Protein AF-A0A822HGW2-F1 (afdb_monomer)

pLDDT: mean 80.82, std 19.13, range [35.41, 98.12]

Sequence (124 aa):
MFPTENEILLIAARQFQVIGNLDSGNDLYIIQIKEIQPPFPFISCSLIIPSTLSTITTISYQNKNLEDLIKKYAMYSDINLNQQNLTDQDMDIIVQQAIINKQCKKLSLENNIITSQGAITNAN

Mean predicted aligned error: 14.27 Å

Foldseek 3Di:
DDPPDDDDDDDPPWDKDFPDWDDPDPPDIDTDIDTDQPPDHDPPPPVPPVPDDDPDPDPLDDDPVVLVQLVPDAAQEAREPEPVQDELSCLVVCLVRVCPVRVYPHYHHHHHHYDPVSVPDDND

Radius of gyration: 19.67 Å; Cα contacts (8 Å, |Δi|>4): 130; chains: 1; bounding box: 40×26×62 Å

Secondary structure (DSSP, 8-state):
--TTPPP--PPTT-EEEEEEEEE-STT-EEEEEEEE--SS-----------S-----------HHHHHHHHTSPTTSEEE-TTS--BGGGHHHIIIIIIIIT--SEEE-TTSB--HHHHT----

Solvent-accessible surface area (backbone atoms only — not comparable to full-atom values): 8151 Å² total; per-residue (Å²): 134,72,95,80,74,81,88,79,88,80,68,82,94,67,38,68,43,80,78,42,78,43,81,71,56,94,94,38,70,50,73,40,70,42,82,46,86,53,98,58,78,73,79,73,78,69,73,75,66,85,76,68,93,70,92,66,89,66,79,78,84,78,56,65,70,57,52,59,53,56,66,74,52,63,69,61,30,71,45,81,53,52,64,66,73,40,35,46,83,47,37,62,56,46,42,50,48,42,49,66,70,25,41,41,75,42,80,42,62,53,75,39,60,57,46,78,71,32,72,62,60,80,87,124

Structure (mmCIF, N/CA/C/O backbone):
data_AF-A0A822HGW2-F1
#
_entry.id   AF-A0A822HGW2-F1
#
loop_
_atom_site.group_PDB
_atom_site.id
_atom_site.type_symbol
_atom_site.label_atom_id
_atom_site.label_alt_id
_atom_site.label_comp_id
_atom_site.label_asym_id
_atom_site.label_entity_id
_atom_site.label_seq_id
_atom_site.pdbx_PDB_ins_code
_atom_site.Cartn_x
_atom_site.Cartn_y
_atom_site.Cartn_z
_atom_site.occupancy
_atom_site.B_iso_or_equiv
_atom_site.auth_seq_id
_atom_site.auth_comp_id
_atom_site.auth_asym_id
_atom_site.auth_atom_id
_atom_site.pdbx_PDB_model_num
ATOM 1 N N . MET A 1 1 ? -3.711 -6.748 -24.294 1.00 50.72 1 MET A N 1
ATOM 2 C CA . MET A 1 1 ? -2.849 -7.554 -23.411 1.00 50.72 1 MET A CA 1
ATOM 3 C C . MET A 1 1 ? -2.174 -8.585 -24.294 1.00 50.72 1 MET A C 1
ATOM 5 O O . MET A 1 1 ? -2.886 -9.387 -24.893 1.00 50.72 1 MET A O 1
ATOM 9 N N . PHE A 1 2 ? -0.862 -8.471 -24.509 1.00 51.12 2 PHE A N 1
ATOM 10 C CA . PHE A 1 2 ? -0.141 -9.393 -25.386 1.00 51.12 2 PHE A CA 1
ATOM 11 C C . PHE A 1 2 ? 0.127 -10.700 -24.619 1.00 51.12 2 PHE A C 1
ATOM 13 O O . PHE A 1 2 ? 0.612 -10.652 -23.493 1.00 51.12 2 PHE A O 1
ATOM 20 N N . PRO A 1 3 ? -0.198 -11.875 -25.181 1.00 55.34 3 PRO A N 1
ATOM 21 C CA . PRO A 1 3 ? -0.211 -13.145 -24.443 1.00 55.34 3 PRO A CA 1
ATOM 22 C C . PRO A 1 3 ? 1.175 -13.692 -24.045 1.00 55.34 3 PRO A C 1
ATOM 24 O O . PRO A 1 3 ? 1.249 -14.768 -23.460 1.00 55.34 3 PRO A O 1
ATOM 27 N N . THR A 1 4 ? 2.266 -12.987 -24.361 1.00 71.19 4 THR A N 1
ATOM 28 C CA . THR A 1 4 ? 3.658 -13.430 -24.150 1.00 71.19 4 THR A CA 1
ATOM 29 C C . THR A 1 4 ? 4.492 -12.479 -23.288 1.00 71.19 4 THR A C 1
ATOM 31 O O . THR A 1 4 ? 5.707 -12.647 -23.202 1.00 71.19 4 THR A O 1
ATOM 34 N N . GLU A 1 5 ? 3.888 -11.454 -22.688 1.00 71.00 5 GLU A N 1
ATOM 35 C CA . GLU A 1 5 ? 4.614 -10.514 -21.830 1.00 71.00 5 GLU A CA 1
ATOM 36 C C . GLU A 1 5 ? 4.847 -11.127 -20.443 1.00 71.00 5 GLU A C 1
ATOM 38 O O . GLU A 1 5 ? 3.913 -11.579 -19.783 1.00 71.00 5 GLU A O 1
ATOM 43 N N . ASN A 1 6 ? 6.108 -11.148 -20.004 1.00 71.75 6 ASN A N 1
ATOM 44 C CA . ASN A 1 6 ? 6.460 -11.458 -18.623 1.00 71.75 6 ASN A CA 1
ATOM 45 C C . ASN A 1 6 ? 6.450 -10.157 -17.819 1.00 71.75 6 ASN A C 1
ATOM 47 O O . ASN A 1 6 ? 7.150 -9.205 -18.169 1.00 71.75 6 ASN A O 1
ATOM 51 N N . GLU A 1 7 ? 5.686 -10.125 -16.733 1.00 76.00 7 GLU A N 1
ATOM 52 C CA . GLU A 1 7 ? 5.688 -9.000 -15.803 1.00 76.00 7 GLU A CA 1
ATOM 53 C C . GLU A 1 7 ? 6.874 -9.115 -14.838 1.00 76.00 7 GLU A C 1
ATOM 55 O O . GLU A 1 7 ? 7.181 -10.194 -14.325 1.00 76.00 7 GLU A O 1
ATOM 60 N N . ILE A 1 8 ? 7.545 -7.991 -14.576 1.00 76.94 8 ILE A N 1
ATOM 61 C CA . ILE A 1 8 ? 8.589 -7.893 -13.552 1.00 76.94 8 ILE A CA 1
ATOM 62 C C . ILE A 1 8 ? 8.171 -6.863 -12.501 1.00 76.94 8 ILE A C 1
ATOM 64 O O . ILE A 1 8 ? 7.715 -5.771 -12.837 1.00 76.94 8 ILE A O 1
ATOM 68 N N . LEU A 1 9 ? 8.338 -7.195 -11.218 1.00 77.81 9 LEU A N 1
ATOM 69 C CA . LEU A 1 9 ? 8.102 -6.256 -10.122 1.00 77.81 9 LEU A CA 1
ATOM 70 C C . LEU A 1 9 ? 9.377 -5.453 -9.850 1.00 77.81 9 LEU A C 1
ATOM 72 O O . LEU A 1 9 ? 10.387 -6.005 -9.411 1.00 77.81 9 LEU A O 1
ATOM 76 N N . LEU A 1 10 ? 9.322 -4.140 -10.069 1.00 81.56 10 LEU A N 1
ATOM 77 C CA . LEU A 1 10 ? 10.379 -3.223 -9.647 1.00 81.56 10 LEU A CA 1
ATOM 78 C C . LEU A 1 10 ? 10.102 -2.774 -8.210 1.00 81.56 10 LEU A C 1
ATOM 80 O O . LEU A 1 10 ? 9.085 -2.140 -7.933 1.00 81.56 10 LEU A O 1
ATOM 84 N N . ILE A 1 11 ? 11.005 -3.113 -7.291 1.00 72.62 11 ILE A N 1
ATOM 85 C CA . ILE A 1 11 ? 10.879 -2.716 -5.884 1.00 72.62 11 ILE A CA 1
ATOM 86 C C . ILE A 1 11 ? 11.071 -1.199 -5.774 1.00 72.62 11 ILE A C 1
ATOM 88 O O . ILE A 1 11 ? 11.976 -0.627 -6.390 1.00 72.62 11 ILE A O 1
ATOM 92 N N . ALA A 1 12 ? 10.224 -0.555 -4.970 1.00 69.00 12 ALA A N 1
ATOM 93 C CA . ALA A 1 12 ? 10.301 0.875 -4.698 1.00 69.00 12 ALA A CA 1
ATOM 94 C C . ALA A 1 12 ? 11.678 1.295 -4.144 1.00 69.00 12 ALA A C 1
ATOM 96 O O . ALA A 1 12 ? 12.437 0.488 -3.609 1.00 69.00 12 ALA A O 1
ATOM 97 N N . ALA A 1 13 ? 11.991 2.585 -4.283 1.00 70.94 13 ALA A N 1
ATOM 98 C CA . ALA A 1 13 ? 13.247 3.214 -3.860 1.00 70.94 13 ALA A CA 1
ATOM 99 C C . ALA A 1 13 ? 14.533 2.717 -4.555 1.00 70.94 13 ALA A C 1
ATOM 101 O O . ALA A 1 13 ? 15.602 3.256 -4.276 1.00 70.94 13 ALA A O 1
ATOM 102 N N . ARG A 1 14 ? 14.459 1.762 -5.494 1.00 79.88 14 ARG A N 1
ATOM 103 C CA . ARG A 1 14 ? 15.592 1.378 -6.352 1.00 79.88 14 ARG A CA 1
ATOM 104 C C . ARG A 1 14 ? 15.806 2.384 -7.477 1.00 79.88 14 ARG A C 1
ATOM 106 O O . ARG A 1 14 ? 14.865 3.020 -7.946 1.00 79.88 14 ARG A O 1
ATOM 113 N N . GLN A 1 15 ? 17.053 2.519 -7.917 1.00 86.25 15 GLN A N 1
ATOM 114 C CA . GLN A 1 15 ? 17.411 3.374 -9.044 1.00 86.25 15 GLN A CA 1
ATOM 115 C C . GLN A 1 15 ? 17.909 2.529 -10.206 1.00 86.25 15 GLN A C 1
ATOM 117 O O . GLN A 1 15 ? 18.630 1.552 -10.018 1.00 86.25 15 GLN A O 1
ATOM 122 N N . PHE A 1 16 ? 17.524 2.921 -11.417 1.00 91.19 16 PHE A N 1
ATOM 123 C CA . PHE A 1 16 ? 17.897 2.235 -12.644 1.00 91.19 16 PHE A CA 1
ATOM 124 C C . PHE A 1 16 ? 18.452 3.245 -13.641 1.00 91.19 16 PHE A C 1
ATOM 126 O O . PHE A 1 16 ? 17.915 4.340 -13.798 1.00 91.19 16 PHE A O 1
ATOM 133 N N . GLN A 1 17 ? 19.519 2.861 -14.329 1.00 93.69 17 GLN A N 1
ATOM 134 C CA . GLN A 1 17 ? 20.086 3.613 -15.438 1.00 93.69 17 GLN A CA 1
ATOM 135 C C . GLN A 1 17 ? 19.670 2.960 -16.755 1.00 93.69 17 GLN A C 1
ATOM 137 O O . GLN A 1 17 ? 19.791 1.743 -16.907 1.00 93.69 17 GLN A O 1
ATOM 142 N N . VAL A 1 18 ? 19.231 3.764 -17.725 1.00 94.56 18 VAL A N 1
ATOM 143 C CA . VAL A 1 18 ? 19.053 3.304 -19.108 1.00 94.56 18 VAL A CA 1
ATOM 144 C C . VAL A 1 18 ? 20.435 3.125 -19.732 1.00 94.56 18 VAL A C 1
ATOM 146 O O . VAL A 1 18 ? 21.205 4.080 -19.825 1.00 94.56 18 VAL A O 1
ATOM 149 N N . ILE A 1 19 ? 20.755 1.898 -20.133 1.00 96.56 19 ILE A N 1
ATOM 150 C CA . ILE A 1 19 ? 22.044 1.523 -20.732 1.00 96.56 19 ILE A CA 1
ATOM 151 C C . ILE A 1 19 ? 21.933 1.190 -22.223 1.00 96.56 19 ILE A C 1
ATOM 153 O O . ILE A 1 19 ? 22.950 1.091 -22.903 1.00 96.56 19 ILE A O 1
ATOM 157 N N . GLY A 1 20 ? 20.714 1.040 -22.739 1.00 94.94 20 GLY A N 1
ATOM 158 C CA . GLY A 1 20 ? 20.468 0.766 -24.147 1.00 94.94 20 GLY A CA 1
ATOM 159 C C . GLY A 1 20 ? 19.047 1.131 -24.551 1.00 94.94 20 GLY A C 1
ATOM 160 O O . GLY A 1 20 ? 18.123 1.077 -23.738 1.00 94.94 20 GLY A O 1
ATOM 161 N N . ASN A 1 21 ? 18.890 1.505 -25.815 1.00 94.25 21 ASN A N 1
ATOM 162 C CA . ASN A 1 21 ? 17.609 1.774 -26.450 1.00 94.25 21 ASN A CA 1
ATOM 163 C C . ASN A 1 21 ? 17.651 1.183 -27.863 1.00 94.25 21 ASN A C 1
ATOM 165 O O . ASN A 1 21 ? 18.495 1.585 -28.665 1.00 94.25 21 ASN A O 1
ATOM 169 N N . LEU A 1 22 ? 16.785 0.213 -28.139 1.00 92.69 22 LEU A N 1
ATOM 170 C CA . LEU A 1 22 ? 16.695 -0.472 -29.423 1.00 92.69 22 LEU A CA 1
ATOM 171 C C . LEU A 1 22 ? 15.311 -0.239 -30.031 1.00 92.69 22 LEU A C 1
ATOM 173 O O . LEU A 1 22 ? 14.309 -0.706 -29.492 1.00 92.69 22 LEU A O 1
ATOM 177 N N . ASP A 1 23 ? 15.273 0.444 -31.171 1.00 91.50 23 ASP A N 1
ATOM 178 C CA . ASP A 1 23 ? 14.069 0.562 -31.994 1.00 91.50 23 ASP A CA 1
ATOM 179 C C . ASP A 1 23 ? 13.722 -0.812 -32.588 1.00 91.50 23 ASP A C 1
ATOM 181 O O . ASP A 1 23 ? 14.536 -1.437 -33.270 1.00 91.50 23 ASP A O 1
ATOM 185 N N . SER A 1 24 ? 12.528 -1.307 -32.273 1.00 87.12 24 SER A N 1
ATOM 186 C CA . SER A 1 24 ? 11.992 -2.581 -32.765 1.00 87.12 24 SER A CA 1
ATOM 187 C C . SER A 1 24 ? 11.019 -2.392 -33.936 1.00 87.12 24 SER A C 1
ATOM 189 O O . SER A 1 24 ? 10.417 -3.364 -34.397 1.00 87.12 24 SER A O 1
ATOM 191 N N . GLY A 1 25 ? 10.879 -1.160 -34.436 1.00 89.19 25 GLY A N 1
ATOM 192 C CA . GLY A 1 25 ? 9.912 -0.751 -35.447 1.00 89.19 25 GLY A CA 1
ATOM 193 C C . GLY A 1 25 ? 8.509 -0.541 -34.873 1.00 89.19 25 GLY A C 1
ATOM 194 O O . GLY A 1 25 ? 8.227 -0.870 -33.724 1.00 89.19 25 GLY A O 1
ATOM 195 N N . ASN A 1 26 ? 7.598 -0.010 -35.695 1.00 88.50 26 ASN A N 1
ATOM 196 C CA . ASN A 1 26 ? 6.198 0.253 -35.320 1.00 88.50 26 ASN A CA 1
ATOM 197 C C . ASN A 1 26 ? 6.043 1.106 -34.044 1.00 88.50 26 ASN A C 1
ATOM 199 O O . ASN A 1 26 ? 5.165 0.830 -33.228 1.00 88.50 26 ASN A O 1
ATOM 203 N N . ASP A 1 27 ? 6.917 2.099 -33.855 1.00 87.38 27 ASP A N 1
ATOM 204 C CA . ASP A 1 27 ? 6.973 2.944 -32.652 1.00 87.38 27 ASP A CA 1
ATOM 205 C C . ASP A 1 27 ? 7.196 2.163 -31.335 1.00 87.38 27 ASP A C 1
ATOM 207 O O . ASP A 1 27 ? 6.932 2.674 -30.245 1.00 87.38 27 ASP A O 1
ATOM 211 N N . LEU A 1 28 ? 7.710 0.928 -31.416 1.00 86.62 28 LEU A N 1
ATOM 212 C CA . LEU A 1 28 ? 8.074 0.107 -30.264 1.00 86.62 28 LEU A CA 1
ATOM 213 C C . LEU A 1 28 ? 9.575 0.172 -30.003 1.00 86.62 28 LEU A C 1
ATOM 215 O O . LEU A 1 28 ? 10.396 -0.047 -30.890 1.00 86.62 28 LEU A O 1
ATOM 219 N N . TYR A 1 29 ? 9.926 0.387 -28.739 1.00 88.50 29 TYR A N 1
ATOM 220 C CA . TYR A 1 29 ? 11.308 0.480 -28.290 1.00 88.50 29 TYR A CA 1
ATOM 221 C C . TYR A 1 29 ? 11.565 -0.510 -27.160 1.00 88.50 29 TYR A C 1
ATOM 223 O O . TYR A 1 29 ? 10.778 -0.623 -26.218 1.00 88.50 29 TYR A O 1
ATOM 231 N N . ILE A 1 30 ? 12.701 -1.197 -27.232 1.00 89.62 30 ILE A N 1
ATOM 232 C CA . ILE A 1 30 ? 13.225 -2.024 -26.150 1.00 89.62 30 ILE A CA 1
ATOM 233 C C . ILE A 1 30 ? 14.261 -1.194 -25.399 1.00 89.62 30 ILE A C 1
ATOM 235 O O . ILE A 1 30 ? 15.345 -0.906 -25.913 1.00 89.62 30 ILE A O 1
ATOM 239 N N . ILE A 1 31 ? 13.936 -0.834 -24.158 1.00 92.94 31 ILE A N 1
ATOM 240 C CA . ILE A 1 31 ? 14.880 -0.188 -23.247 1.00 92.94 31 ILE A CA 1
ATOM 241 C C . ILE A 1 31 ? 15.606 -1.239 -22.412 1.00 92.94 31 ILE A C 1
ATOM 243 O O . ILE A 1 31 ? 15.000 -2.115 -21.798 1.00 92.94 31 ILE A O 1
ATOM 247 N N . GLN A 1 32 ? 16.928 -1.142 -22.378 1.00 93.56 32 GLN A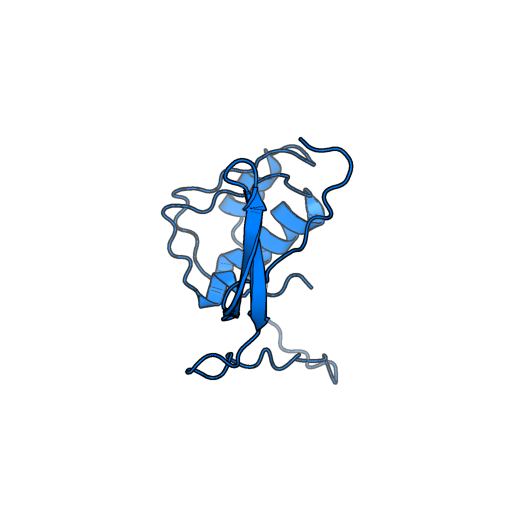 N 1
ATOM 248 C CA . GLN A 1 32 ? 17.761 -1.931 -21.482 1.00 93.56 32 GLN A CA 1
ATOM 249 C C . GLN A 1 32 ? 18.091 -1.072 -20.270 1.00 93.56 32 GLN A C 1
ATOM 251 O O . GLN A 1 32 ? 18.669 0.010 -20.403 1.00 93.56 32 GLN A O 1
ATOM 256 N N . ILE A 1 33 ? 17.725 -1.557 -19.088 1.00 93.56 33 ILE A N 1
ATOM 257 C CA . ILE A 1 33 ? 17.971 -0.874 -17.820 1.00 93.56 33 ILE A CA 1
ATOM 258 C C . ILE A 1 33 ? 18.884 -1.713 -16.929 1.00 93.56 33 ILE A C 1
ATOM 260 O O . ILE A 1 33 ? 18.834 -2.942 -16.943 1.00 93.56 33 ILE A O 1
ATOM 264 N N . LYS A 1 34 ? 19.721 -1.039 -16.142 1.00 93.62 34 LYS A N 1
ATOM 265 C CA . LYS A 1 34 ? 20.598 -1.647 -15.140 1.00 93.62 34 LYS A CA 1
ATOM 266 C C . LYS A 1 34 ? 20.304 -1.027 -13.783 1.00 93.62 34 LYS A C 1
ATOM 268 O O . LYS A 1 34 ? 20.295 0.196 -13.670 1.00 93.62 34 LYS A O 1
ATOM 273 N N . GLU A 1 35 ? 20.084 -1.852 -12.764 1.00 90.38 35 GLU A N 1
ATOM 274 C CA . GLU A 1 35 ? 19.991 -1.365 -11.385 1.00 90.38 35 GLU A CA 1
ATOM 275 C C . GLU A 1 35 ? 21.323 -0.726 -10.968 1.00 90.38 35 GLU A C 1
ATOM 277 O O . GLU A 1 35 ? 22.402 -1.271 -11.226 1.00 90.38 35 GLU A O 1
ATOM 282 N N . ILE A 1 36 ? 21.245 0.447 -10.349 1.00 90.12 36 ILE A N 1
ATOM 283 C CA . ILE A 1 36 ? 22.389 1.188 -9.828 1.00 90.12 36 ILE A CA 1
ATOM 284 C C . ILE A 1 36 ? 22.224 1.402 -8.328 1.00 90.12 36 ILE A C 1
ATOM 286 O O . ILE A 1 36 ? 21.111 1.460 -7.804 1.00 90.12 36 ILE A O 1
ATOM 290 N N . GLN A 1 37 ? 23.351 1.558 -7.638 1.00 83.38 37 GLN A N 1
ATOM 291 C CA . GLN A 1 37 ? 23.330 1.965 -6.243 1.00 83.38 37 GLN A CA 1
ATOM 292 C C . GLN A 1 37 ? 22.786 3.403 -6.163 1.00 83.38 37 GLN A C 1
ATOM 294 O O . GLN A 1 37 ? 23.357 4.287 -6.809 1.00 83.38 37 GLN A O 1
ATOM 299 N N . PRO A 1 38 ? 21.712 3.670 -5.402 1.00 79.38 38 PRO A N 1
ATOM 300 C CA . PRO A 1 38 ? 21.248 5.030 -5.183 1.00 79.38 38 PRO A CA 1
ATOM 301 C C . PRO A 1 38 ? 22.345 5.877 -4.512 1.00 79.38 38 PRO A C 1
ATOM 303 O O . PRO A 1 38 ? 23.141 5.354 -3.727 1.00 79.38 38 PRO A O 1
ATOM 306 N N . PRO A 1 39 ? 22.375 7.197 -4.773 1.00 75.50 39 PRO A N 1
ATOM 307 C CA . PRO A 1 39 ? 23.347 8.125 -4.194 1.00 75.50 39 PRO A CA 1
ATOM 308 C C . PRO A 1 39 ? 23.210 8.248 -2.673 1.00 75.50 39 PRO A C 1
ATOM 310 O O . PRO A 1 39 ? 24.144 8.673 -1.998 1.00 75.50 39 PRO A O 1
ATOM 313 N N . PHE A 1 40 ? 22.058 7.856 -2.132 1.00 72.00 40 PHE A N 1
ATOM 314 C CA . PHE A 1 40 ? 21.842 7.694 -0.705 1.00 72.00 40 PHE A CA 1
ATOM 315 C C . PHE A 1 40 ? 21.853 6.199 -0.404 1.00 72.00 40 PHE A C 1
ATOM 317 O O . PHE A 1 40 ? 21.172 5.458 -1.117 1.00 72.00 40 PHE A O 1
ATOM 324 N N . PRO A 1 41 ? 22.602 5.731 0.610 1.00 63.06 41 PRO A N 1
ATOM 325 C CA . PRO A 1 41 ? 22.527 4.338 1.008 1.00 63.06 41 PRO A CA 1
ATOM 326 C C . PRO A 1 41 ? 21.062 4.001 1.265 1.00 63.06 41 PRO A C 1
ATOM 328 O O . PRO A 1 41 ? 20.362 4.749 1.954 1.00 63.06 41 PRO A O 1
ATOM 331 N N . PHE A 1 42 ? 20.598 2.888 0.692 1.00 60.06 42 PHE A N 1
ATOM 332 C CA . PHE A 1 42 ? 19.362 2.285 1.160 1.00 60.06 42 PHE A CA 1
ATOM 333 C C . PHE A 1 42 ? 19.489 2.204 2.676 1.00 60.06 42 PHE A C 1
ATOM 335 O O . PHE A 1 42 ? 20.505 1.698 3.164 1.00 60.06 42 PHE A O 1
ATOM 342 N N . ILE A 1 43 ? 18.516 2.750 3.412 1.00 53.84 43 ILE A N 1
ATOM 343 C CA . ILE A 1 43 ? 18.413 2.458 4.838 1.00 53.84 43 ILE A CA 1
ATOM 344 C C . ILE A 1 43 ? 18.414 0.942 4.873 1.00 53.84 43 ILE A C 1
ATOM 346 O O . ILE A 1 43 ? 17.512 0.321 4.307 1.00 53.84 43 ILE A O 1
ATOM 350 N N . SER A 1 44 ? 19.490 0.346 5.390 1.00 48.94 44 SER A N 1
ATOM 351 C CA . SER A 1 44 ? 19.543 -1.093 5.501 1.00 48.94 44 SER A CA 1
ATOM 352 C C . SER A 1 44 ? 18.302 -1.449 6.297 1.00 48.94 44 SER A C 1
ATOM 354 O O . SER A 1 44 ? 18.195 -1.080 7.470 1.00 48.94 44 SER A O 1
ATOM 356 N N . CYS A 1 45 ? 17.372 -2.171 5.676 1.00 45.25 45 CYS A N 1
ATOM 357 C CA . CYS A 1 45 ? 16.635 -3.163 6.419 1.00 45.25 45 CYS A CA 1
ATOM 358 C C . CYS A 1 45 ? 17.731 -4.068 6.962 1.00 45.25 45 CYS A C 1
ATOM 360 O O . CYS A 1 45 ? 18.144 -5.032 6.320 1.00 45.25 45 CYS A O 1
ATOM 362 N N . SER A 1 46 ? 18.282 -3.701 8.118 1.00 42.78 46 SER A N 1
ATOM 363 C CA . SER A 1 46 ? 18.824 -4.675 9.027 1.00 42.78 46 SER A CA 1
ATOM 364 C C . SER A 1 46 ? 17.658 -5.624 9.166 1.00 42.78 46 SER A C 1
ATOM 366 O O . SER A 1 46 ? 16.650 -5.282 9.786 1.00 42.78 46 SER A O 1
ATOM 368 N N . LEU A 1 47 ? 17.726 -6.746 8.453 1.00 38.75 47 LEU A N 1
ATOM 369 C CA . LEU A 1 47 ? 16.932 -7.900 8.780 1.00 38.75 47 LEU A CA 1
ATOM 370 C C . LEU A 1 47 ? 17.254 -8.088 10.254 1.00 38.75 47 LEU A C 1
ATOM 372 O O . LEU A 1 47 ? 18.333 -8.568 10.601 1.00 38.75 47 LEU A O 1
ATOM 376 N N . ILE A 1 48 ? 16.373 -7.611 11.130 1.00 42.91 48 ILE A N 1
ATOM 377 C CA . ILE A 1 48 ? 16.330 -8.095 12.490 1.00 42.91 48 ILE A CA 1
ATOM 378 C C . ILE A 1 48 ? 15.839 -9.518 12.280 1.00 42.91 48 ILE A C 1
ATOM 380 O O . ILE A 1 48 ? 14.652 -9.812 12.363 1.00 42.91 48 ILE A O 1
ATOM 384 N N . ILE A 1 49 ? 16.768 -10.392 11.888 1.00 45.84 49 ILE A N 1
ATOM 385 C CA . ILE A 1 49 ? 16.657 -11.810 12.138 1.00 45.84 49 ILE A CA 1
ATOM 386 C C . ILE A 1 49 ? 16.379 -11.833 13.639 1.00 45.84 49 ILE A C 1
ATOM 388 O O . ILE A 1 49 ? 17.194 -11.274 14.382 1.00 45.84 49 ILE A O 1
ATOM 392 N N . PRO A 1 50 ? 15.241 -12.361 14.114 1.00 44.91 50 PRO A N 1
ATOM 393 C CA . PRO A 1 50 ? 14.987 -12.446 15.539 1.00 44.91 50 PRO A CA 1
ATOM 394 C C . PRO A 1 50 ? 15.958 -13.474 16.127 1.00 44.91 50 PRO A C 1
ATOM 396 O O . PRO A 1 50 ? 15.627 -14.633 16.359 1.00 44.91 50 PRO A O 1
ATOM 399 N N . SER A 1 51 ? 17.208 -13.076 16.333 1.00 44.47 51 SER A N 1
ATOM 400 C CA . SER A 1 51 ? 18.121 -13.776 17.206 1.00 44.47 51 SER A CA 1
ATOM 401 C C . SER A 1 51 ? 17.675 -13.443 18.619 1.00 44.47 51 SER A C 1
ATOM 403 O O . SER A 1 51 ? 17.858 -12.327 19.098 1.00 44.47 51 SER A O 1
ATOM 405 N N . THR A 1 52 ? 17.086 -14.449 19.257 1.00 43.75 52 THR A N 1
ATOM 406 C CA . THR A 1 52 ? 16.742 -14.525 20.679 1.00 43.75 52 THR A CA 1
ATOM 407 C C . THR A 1 52 ? 15.603 -13.618 21.145 1.00 43.75 52 THR A C 1
ATOM 409 O O . THR A 1 52 ? 15.737 -12.409 21.285 1.00 43.75 52 THR A O 1
ATOM 412 N N . LEU A 1 53 ? 14.479 -14.285 21.422 1.00 49.75 53 LEU A N 1
ATOM 413 C CA . LEU A 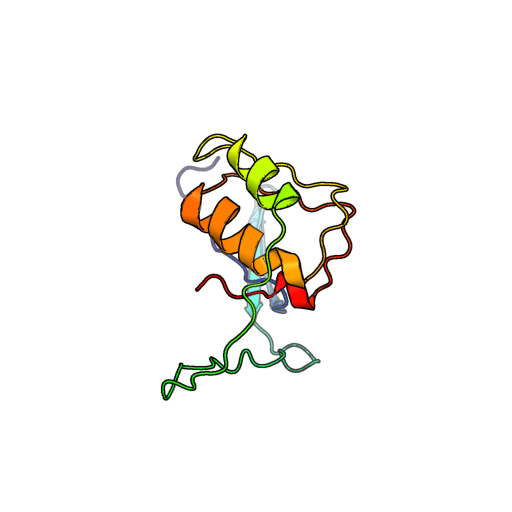1 53 ? 13.526 -14.049 22.506 1.00 49.75 53 LEU A CA 1
ATOM 414 C C . LEU A 1 53 ? 13.965 -12.952 23.498 1.00 49.75 53 LEU A C 1
ATOM 416 O O . LEU A 1 53 ? 14.502 -13.243 24.563 1.00 49.75 53 LEU A O 1
ATOM 420 N N . SER A 1 54 ? 13.716 -11.690 23.159 1.00 37.59 54 SER A N 1
ATOM 421 C CA . SER A 1 54 ? 13.731 -10.609 24.134 1.00 37.59 54 SER A CA 1
ATOM 422 C C . SER A 1 54 ? 12.281 -10.270 24.422 1.00 37.59 54 SER A C 1
ATOM 424 O O . SER A 1 54 ? 11.595 -9.625 23.632 1.00 37.59 54 SER A O 1
ATOM 426 N N . THR A 1 55 ? 11.793 -10.805 25.538 1.00 40.94 55 THR A N 1
ATOM 427 C CA . THR A 1 55 ? 10.571 -10.385 26.222 1.00 40.94 55 THR A CA 1
ATOM 428 C C . THR A 1 55 ? 10.679 -8.904 26.572 1.00 40.94 55 THR A C 1
ATOM 430 O O . THR A 1 55 ? 10.998 -8.536 27.698 1.00 40.94 55 THR A O 1
ATOM 433 N N . ILE A 1 56 ? 10.417 -8.045 25.594 1.00 44.78 56 ILE A N 1
ATOM 434 C CA . ILE A 1 56 ? 9.975 -6.682 25.836 1.00 44.78 56 ILE A CA 1
ATOM 435 C C . ILE A 1 56 ? 8.468 -6.752 25.663 1.00 44.78 56 ILE A C 1
ATOM 437 O O . ILE A 1 56 ? 7.974 -6.985 24.562 1.00 44.78 56 ILE A O 1
ATOM 441 N N . THR A 1 57 ? 7.743 -6.606 26.769 1.00 44.12 57 THR A N 1
ATOM 442 C CA . THR A 1 57 ? 6.309 -6.307 26.802 1.00 44.12 57 THR A CA 1
ATOM 443 C C . THR A 1 57 ? 6.052 -5.047 25.979 1.00 44.12 57 THR A C 1
ATOM 445 O O . THR A 1 57 ? 6.014 -3.937 26.503 1.00 44.12 57 THR A O 1
ATOM 448 N N . THR A 1 58 ? 5.941 -5.207 24.665 1.00 46.50 58 THR A N 1
ATOM 449 C CA . THR A 1 58 ? 5.455 -4.183 23.756 1.00 46.50 58 THR A CA 1
ATOM 450 C C . THR A 1 58 ? 3.957 -4.163 23.959 1.00 46.50 58 THR A C 1
ATOM 452 O O . THR A 1 58 ? 3.258 -5.145 23.714 1.00 46.50 58 THR A O 1
ATOM 455 N N . ILE A 1 59 ? 3.468 -3.059 24.510 1.00 56.09 59 ILE A N 1
ATOM 456 C CA . ILE A 1 59 ? 2.048 -2.738 24.506 1.00 56.09 59 ILE A CA 1
ATOM 457 C C . ILE A 1 59 ? 1.615 -2.889 23.046 1.00 56.09 59 ILE A C 1
ATOM 459 O O . ILE A 1 59 ? 2.091 -2.137 22.198 1.00 56.09 59 ILE A O 1
ATOM 463 N N . SER A 1 60 ? 0.814 -3.914 22.740 1.00 71.00 60 SER A N 1
ATOM 464 C CA . SER A 1 60 ? 0.252 -4.104 21.404 1.00 71.00 60 SER A CA 1
ATOM 465 C C . SER A 1 60 ? -0.541 -2.843 21.105 1.00 71.00 60 SER A C 1
ATOM 467 O O . SER A 1 60 ? -1.589 -2.607 21.705 1.00 71.00 60 SER A O 1
ATOM 469 N N . TYR A 1 61 ? 0.017 -1.986 20.254 1.00 85.25 61 TYR A N 1
ATOM 470 C CA . TYR A 1 61 ? -0.702 -0.838 19.743 1.00 85.25 61 TYR A CA 1
ATOM 471 C C . TYR A 1 61 ? -1.974 -1.360 19.073 1.00 85.25 61 TYR A C 1
ATOM 473 O O . TYR A 1 61 ? -1.926 -2.315 18.296 1.00 85.25 61 TYR A O 1
ATOM 481 N N . GLN A 1 62 ? -3.110 -0.770 19.429 1.00 89.38 62 GLN A N 1
ATOM 482 C CA . GLN A 1 62 ? -4.403 -1.114 18.858 1.00 89.38 62 GLN A CA 1
ATOM 483 C C . GLN A 1 62 ? -5.070 0.150 18.349 1.00 89.38 62 GLN A C 1
ATOM 485 O O . GLN A 1 62 ? -5.184 1.142 19.070 1.00 89.38 62 GLN A O 1
ATOM 490 N N . ASN A 1 63 ? -5.590 0.073 17.130 1.00 95.12 63 ASN A N 1
ATOM 491 C CA . ASN A 1 63 ? -6.466 1.082 16.563 1.00 95.12 63 ASN A CA 1
ATOM 492 C C . ASN A 1 63 ? -7.796 0.419 16.213 1.00 95.12 63 ASN A C 1
ATOM 494 O O . ASN A 1 63 ? -8.056 0.030 15.077 1.00 95.12 63 ASN A O 1
ATOM 498 N N . LYS A 1 64 ? -8.660 0.276 17.220 1.00 95.88 64 LYS A N 1
ATOM 499 C CA . LYS A 1 64 ? -9.930 -0.447 17.083 1.00 95.88 64 LYS A CA 1
ATOM 500 C C . LYS A 1 64 ? -10.830 0.117 15.979 1.00 95.88 64 LYS A C 1
ATOM 502 O O . LYS A 1 64 ? -11.515 -0.646 15.307 1.00 95.88 64 LYS A O 1
ATOM 507 N N . ASN A 1 65 ? -10.790 1.431 15.754 1.00 96.88 65 ASN A N 1
ATOM 508 C CA . ASN A 1 65 ? -11.546 2.071 14.678 1.00 96.88 65 ASN A CA 1
ATOM 509 C C . ASN A 1 65 ? -11.077 1.588 13.300 1.00 96.88 65 ASN A C 1
ATOM 511 O O . ASN A 1 65 ? -11.906 1.262 12.452 1.00 96.88 65 ASN A O 1
ATOM 515 N N . LEU A 1 66 ? -9.760 1.505 13.096 1.00 97.56 66 LEU A N 1
ATOM 516 C CA . LEU A 1 66 ? -9.162 0.964 11.880 1.00 97.56 66 LEU A CA 1
ATOM 517 C C . LEU A 1 66 ? -9.482 -0.525 11.706 1.00 97.56 66 LEU A C 1
ATOM 519 O O . LEU A 1 66 ? -9.903 -0.937 10.627 1.00 97.56 66 LEU A O 1
ATOM 523 N N . GLU A 1 67 ? -9.338 -1.327 12.760 1.00 97.56 67 GLU A N 1
ATOM 524 C CA . GLU A 1 67 ? -9.656 -2.759 12.712 1.00 97.56 67 GLU A CA 1
ATOM 525 C C . GLU A 1 67 ? -11.124 -2.999 12.338 1.00 97.56 67 GLU A C 1
ATOM 527 O O . GLU A 1 67 ? -11.441 -3.798 11.455 1.00 97.56 67 GLU A O 1
ATOM 532 N N . ASP A 1 68 ? -12.041 -2.280 12.986 1.00 97.75 68 ASP A N 1
ATOM 533 C CA . ASP A 1 68 ? -13.473 -2.396 12.728 1.00 97.75 68 ASP A CA 1
ATOM 534 C C . ASP A 1 68 ? -13.854 -1.850 11.345 1.00 97.75 68 ASP A C 1
ATOM 536 O O . ASP A 1 68 ? -14.805 -2.339 10.732 1.00 97.75 68 ASP A O 1
ATOM 540 N N . LEU A 1 69 ? -13.099 -0.887 10.808 1.00 98.06 69 LEU A N 1
ATOM 541 C CA . LEU A 1 69 ? -13.236 -0.436 9.427 1.00 98.06 69 LEU A CA 1
ATOM 542 C C . LEU A 1 69 ? -12.795 -1.524 8.436 1.00 98.06 69 LEU A C 1
ATOM 544 O O . LEU A 1 69 ? -13.566 -1.865 7.539 1.00 98.06 69 LEU A O 1
ATOM 548 N N . ILE A 1 70 ? -11.608 -2.114 8.614 1.00 98.00 70 ILE A N 1
ATOM 549 C CA . ILE A 1 70 ? -11.079 -3.176 7.739 1.00 98.00 70 ILE A CA 1
ATOM 550 C C . ILE A 1 70 ? -11.991 -4.410 7.761 1.00 98.00 70 ILE A C 1
ATOM 552 O O . ILE A 1 70 ? -12.229 -5.030 6.721 1.00 98.00 70 ILE A O 1
ATOM 556 N N . LYS A 1 71 ? -12.569 -4.756 8.919 1.00 97.62 71 LYS A N 1
ATOM 557 C CA . LYS A 1 71 ? -13.502 -5.890 9.048 1.00 97.62 71 LYS A CA 1
ATOM 558 C C . LYS A 1 71 ? -14.698 -5.802 8.102 1.00 97.62 71 LYS A C 1
ATOM 560 O O . LYS A 1 71 ? -15.156 -6.856 7.660 1.00 97.62 71 LYS A O 1
ATOM 565 N N . LYS A 1 72 ? -15.172 -4.591 7.777 1.00 98.00 72 LYS A N 1
ATOM 566 C CA . LYS A 1 72 ? -16.326 -4.360 6.887 1.00 98.00 72 LYS A CA 1
ATOM 567 C C . LYS A 1 72 ? -16.054 -4.751 5.435 1.00 98.00 72 LYS A C 1
ATOM 569 O O . LYS A 1 72 ? -17.001 -5.006 4.697 1.00 98.00 72 LYS A O 1
ATOM 574 N N . TYR A 1 73 ? -14.789 -4.805 5.026 1.00 98.06 73 TYR A N 1
ATOM 575 C CA . TYR A 1 73 ? -14.411 -5.205 3.676 1.00 98.06 73 TYR A CA 1
ATOM 576 C C . TYR A 1 73 ? -14.414 -6.729 3.518 1.00 98.06 73 TYR A C 1
ATOM 578 O O . TYR A 1 73 ? -14.100 -7.482 4.449 1.00 98.06 73 TYR A O 1
ATOM 586 N N . ALA A 1 74 ? -14.768 -7.195 2.322 1.00 97.50 74 ALA A N 1
ATOM 587 C CA . ALA A 1 74 ? -14.697 -8.608 1.975 1.00 97.50 74 ALA A CA 1
ATOM 588 C C . ALA A 1 74 ? -13.236 -9.051 1.777 1.00 97.50 74 ALA A C 1
ATOM 590 O O . ALA A 1 74 ? -12.334 -8.233 1.607 1.00 97.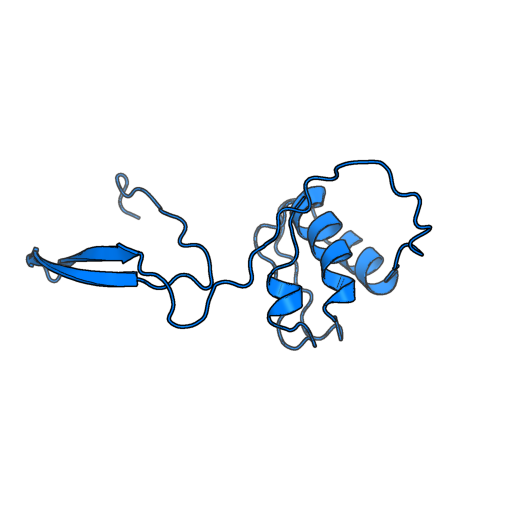50 74 ALA A O 1
ATOM 591 N N . MET A 1 75 ? -12.989 -10.362 1.805 1.00 97.19 75 MET A N 1
ATOM 592 C CA . MET A 1 75 ? -11.698 -10.886 1.345 1.00 97.19 75 MET A CA 1
ATOM 593 C C . MET A 1 75 ? -11.551 -10.632 -0.161 1.00 97.19 75 MET A C 1
ATOM 595 O O . MET A 1 75 ? -12.549 -10.655 -0.886 1.00 97.19 75 MET A O 1
ATOM 599 N N . TYR A 1 76 ? -10.325 -10.411 -0.637 1.00 96.31 76 TYR A N 1
ATOM 600 C CA . TYR A 1 76 ? -10.015 -10.185 -2.054 1.00 96.31 76 TYR A CA 1
ATOM 601 C C . TYR A 1 76 ? -10.778 -9.016 -2.701 1.00 96.31 76 TYR A C 1
ATOM 603 O O . TYR A 1 76 ? -11.034 -9.028 -3.912 1.00 96.31 76 TYR A O 1
ATOM 611 N N . SER A 1 77 ? -11.170 -8.009 -1.917 1.00 97.44 77 SER A N 1
ATOM 612 C CA . SER A 1 77 ? -11.771 -6.772 -2.424 1.00 97.44 77 SER A CA 1
ATOM 613 C C . SER A 1 77 ? -10.765 -5.625 -2.444 1.00 97.44 77 SER A C 1
ATOM 615 O O . SER A 1 77 ? -9.673 -5.715 -1.879 1.00 97.44 77 SER A O 1
ATOM 617 N N . ASP A 1 78 ? -11.155 -4.525 -3.076 1.00 98.06 78 ASP A N 1
ATOM 618 C CA . ASP A 1 78 ? -10.475 -3.247 -2.901 1.00 98.06 78 ASP A CA 1
ATOM 619 C C . ASP A 1 78 ? -10.799 -2.706 -1.500 1.00 98.06 78 ASP A C 1
ATOM 621 O O . ASP A 1 78 ? -11.938 -2.821 -1.035 1.00 98.06 78 ASP A O 1
ATOM 625 N N . ILE A 1 79 ? -9.801 -2.146 -0.817 1.00 98.12 79 ILE A N 1
ATOM 626 C CA . ILE A 1 79 ? -9.924 -1.565 0.522 1.00 98.12 79 ILE A CA 1
ATOM 627 C C . ILE A 1 79 ? -9.517 -0.094 0.454 1.00 98.12 79 ILE A C 1
ATOM 629 O O . ILE A 1 79 ? -8.385 0.243 0.101 1.00 98.12 79 ILE A O 1
ATOM 633 N N . ASN A 1 80 ? -10.450 0.790 0.810 1.00 98.12 80 ASN A N 1
ATOM 634 C CA . ASN A 1 80 ? -10.222 2.230 0.857 1.00 98.12 80 ASN A CA 1
ATOM 635 C C . ASN A 1 80 ? -10.112 2.707 2.312 1.00 98.12 80 ASN A C 1
ATOM 637 O O . ASN A 1 80 ? -11.085 2.646 3.068 1.00 98.12 80 ASN A O 1
ATOM 641 N N . LEU A 1 81 ? -8.925 3.184 2.684 1.00 97.69 81 LEU A N 1
ATOM 642 C CA . LEU A 1 81 ? -8.597 3.750 3.993 1.00 97.69 81 LEU A CA 1
ATOM 643 C C . LEU A 1 81 ? -8.129 5.211 3.866 1.00 97.69 81 LEU A C 1
ATOM 645 O O . LEU A 1 81 ? -7.336 5.695 4.676 1.00 97.69 81 LEU A O 1
ATOM 649 N N . ASN A 1 82 ? -8.595 5.924 2.841 1.00 97.31 82 ASN A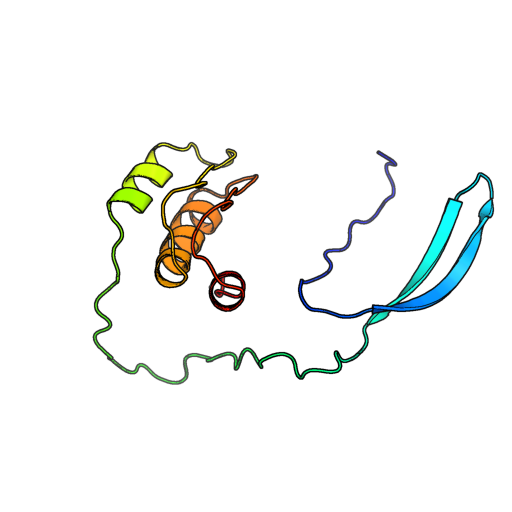 N 1
ATOM 650 C CA . ASN A 1 82 ? -8.261 7.330 2.646 1.00 97.31 82 ASN A CA 1
ATOM 651 C C . ASN A 1 82 ? -8.804 8.197 3.796 1.00 97.31 82 ASN A C 1
ATOM 653 O O . ASN A 1 82 ? -9.901 7.948 4.304 1.00 97.31 82 ASN A O 1
ATOM 657 N N . GLN A 1 83 ? -8.070 9.257 4.156 1.00 96.69 83 GLN A N 1
ATOM 658 C CA . GLN A 1 83 ? -8.513 10.287 5.115 1.00 96.69 83 GLN A CA 1
ATOM 659 C C . GLN A 1 83 ? -8.913 9.743 6.502 1.00 96.69 83 GLN A C 1
ATOM 661 O O . GLN A 1 83 ? -9.838 10.251 7.132 1.00 96.69 83 GLN A O 1
ATOM 666 N N . GLN A 1 84 ? -8.228 8.708 6.990 1.00 97.38 84 GLN A N 1
ATOM 667 C CA . GLN A 1 84 ? -8.500 8.093 8.296 1.00 97.38 84 GLN A CA 1
ATOM 668 C C . GLN A 1 84 ? -7.535 8.574 9.398 1.00 97.38 84 GLN A C 1
ATOM 670 O O . GLN A 1 84 ? -7.540 8.025 10.497 1.00 97.38 84 GLN A O 1
ATOM 675 N N . ASN A 1 85 ? -6.727 9.609 9.124 1.00 96.19 85 ASN A N 1
ATOM 676 C CA . ASN A 1 85 ? -5.669 10.118 10.009 1.00 96.19 85 ASN A CA 1
ATOM 677 C C . ASN A 1 85 ? -4.671 9.031 10.445 1.00 96.19 85 ASN A C 1
ATOM 679 O O . ASN A 1 85 ? -4.171 9.060 11.567 1.00 96.19 85 ASN A O 1
ATOM 683 N N . LEU A 1 86 ? -4.398 8.070 9.558 1.00 96.12 86 LEU A N 1
ATOM 684 C CA . LEU A 1 86 ? -3.487 6.960 9.837 1.00 96.12 86 LEU A CA 1
ATOM 685 C C . LEU A 1 86 ? -2.050 7.459 9.886 1.00 96.12 86 LEU A C 1
ATOM 687 O O . LEU A 1 86 ? -1.668 8.348 9.125 1.00 96.12 86 LEU A O 1
ATOM 691 N N . THR A 1 87 ? -1.267 6.863 10.767 1.00 94.88 87 THR A N 1
ATOM 692 C CA . THR A 1 87 ? 0.146 7.162 10.983 1.00 94.88 87 THR A CA 1
ATOM 693 C C . THR A 1 87 ? 0.991 5.920 10.725 1.00 94.88 87 THR A C 1
ATOM 695 O O . THR A 1 87 ? 0.468 4.826 10.517 1.00 94.88 87 THR A O 1
ATOM 698 N N . ASP A 1 88 ? 2.313 6.054 10.798 1.00 89.62 88 ASP A N 1
ATOM 699 C CA . ASP A 1 88 ? 3.227 4.914 10.658 1.00 89.62 88 ASP A CA 1
ATOM 700 C C . ASP A 1 88 ? 2.955 3.794 11.682 1.00 89.62 88 ASP A C 1
ATOM 702 O O . ASP A 1 88 ? 3.209 2.630 11.388 1.00 89.62 88 ASP A O 1
ATOM 706 N N . GLN A 1 89 ? 2.389 4.113 12.855 1.00 91.06 89 GLN A N 1
ATOM 707 C CA . GLN A 1 89 ? 2.031 3.114 13.875 1.00 91.06 89 GLN A CA 1
ATOM 708 C C . GLN A 1 89 ? 0.867 2.208 13.451 1.00 91.06 89 GLN A 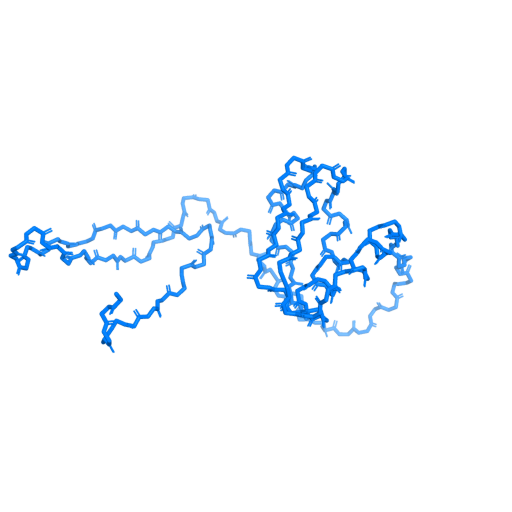C 1
ATOM 710 O O . GLN A 1 89 ? 0.753 1.081 13.926 1.00 91.06 89 GLN A O 1
ATOM 715 N N . ASP A 1 90 ? 0.012 2.680 12.544 1.00 93.12 90 ASP A N 1
ATOM 716 C CA . ASP A 1 90 ? -1.138 1.927 12.045 1.00 93.12 90 ASP A CA 1
ATOM 717 C C . ASP A 1 90 ? -0.751 0.898 10.978 1.00 93.12 90 ASP A C 1
ATOM 719 O O . ASP A 1 90 ? -1.529 -0.010 10.673 1.00 93.12 90 ASP A O 1
ATOM 723 N N . MET A 1 91 ? 0.450 1.020 10.404 1.00 92.25 91 MET A N 1
ATOM 724 C CA . MET A 1 91 ? 0.882 0.200 9.275 1.00 92.25 91 MET A CA 1
ATOM 725 C C . MET A 1 91 ? 0.963 -1.285 9.612 1.00 92.25 91 MET A C 1
ATOM 727 O O . MET A 1 91 ? 0.595 -2.096 8.767 1.00 92.25 91 MET A O 1
ATOM 731 N N . ASP A 1 92 ? 1.321 -1.652 10.844 1.00 89.94 92 ASP A N 1
ATOM 732 C CA . ASP A 1 92 ? 1.310 -3.056 11.274 1.00 89.94 92 ASP A CA 1
ATOM 733 C C . ASP A 1 92 ? -0.106 -3.653 11.203 1.00 89.94 92 ASP A C 1
ATOM 735 O O . ASP A 1 92 ? -0.299 -4.765 10.708 1.00 89.94 92 ASP A O 1
ATOM 739 N N . ILE A 1 93 ? -1.126 -2.894 11.622 1.00 94.00 93 ILE A N 1
ATOM 740 C CA . ILE A 1 93 ? -2.532 -3.319 11.552 1.00 94.00 93 ILE A CA 1
ATOM 741 C C . ILE A 1 93 ? -2.978 -3.424 10.091 1.00 94.00 93 ILE A C 1
ATOM 743 O O . ILE A 1 93 ? -3.642 -4.391 9.718 1.00 94.00 93 ILE A O 1
ATOM 747 N N . ILE A 1 94 ? -2.603 -2.456 9.251 1.00 95.12 94 ILE A N 1
ATOM 748 C CA . ILE A 1 94 ? -2.949 -2.435 7.823 1.00 95.12 94 ILE A CA 1
ATOM 749 C C . ILE A 1 94 ? -2.334 -3.641 7.108 1.00 95.12 94 ILE A C 1
ATOM 751 O O . ILE A 1 94 ? -3.038 -4.362 6.401 1.00 95.12 94 ILE A O 1
ATOM 755 N N . VAL A 1 95 ? -1.046 -3.903 7.324 1.00 90.94 95 VAL A N 1
ATOM 756 C CA . VAL A 1 95 ? -0.334 -5.039 6.732 1.00 90.94 95 VAL A CA 1
ATOM 757 C C . VAL A 1 95 ? -0.971 -6.351 7.179 1.00 90.94 95 VAL A C 1
ATOM 759 O O . VAL A 1 95 ? -1.394 -7.147 6.340 1.00 90.94 95 VAL A O 1
ATOM 762 N N . GLN A 1 96 ? -1.124 -6.558 8.486 1.00 92.56 96 GLN A N 1
ATOM 763 C CA . GLN A 1 96 ? -1.656 -7.818 9.000 1.00 92.56 96 GLN A CA 1
ATOM 764 C C . GLN A 1 96 ? -3.117 -8.031 8.590 1.00 92.56 96 GLN A C 1
ATOM 766 O O . GLN A 1 96 ? -3.491 -9.106 8.122 1.00 92.56 96 GLN A O 1
ATOM 771 N N . GLN A 1 97 ? -3.974 -7.018 8.719 1.00 95.50 97 GLN A N 1
ATOM 772 C CA . GLN A 1 97 ? -5.407 -7.202 8.504 1.00 95.50 97 GLN A CA 1
ATOM 773 C C . GLN A 1 97 ? -5.837 -7.015 7.048 1.00 95.50 97 GLN A C 1
ATOM 775 O O . GLN A 1 97 ? -6.588 -7.847 6.542 1.00 95.50 97 GLN A O 1
ATOM 780 N N . ALA A 1 98 ? -5.394 -5.962 6.359 1.00 95.12 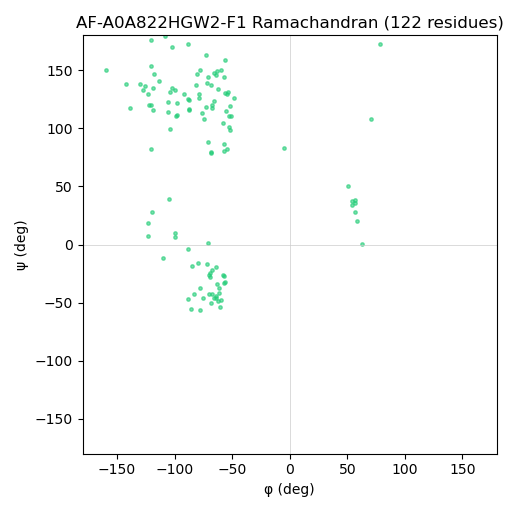98 ALA A N 1
ATOM 781 C CA . ALA A 1 98 ? -5.834 -5.676 4.991 1.00 95.12 98 ALA A CA 1
ATOM 782 C C . ALA A 1 98 ? -5.044 -6.479 3.944 1.00 95.12 98 ALA A C 1
ATOM 784 O O . ALA A 1 98 ? -5.640 -7.031 3.016 1.00 95.12 98 ALA A O 1
ATOM 785 N N . ILE A 1 99 ? -3.721 -6.580 4.104 1.00 92.12 99 ILE A N 1
ATOM 786 C CA . ILE A 1 99 ? -2.853 -7.228 3.111 1.00 92.12 99 ILE A CA 1
ATOM 787 C C . ILE A 1 99 ? -2.796 -8.739 3.344 1.00 92.12 99 ILE A C 1
ATOM 789 O O . ILE A 1 99 ? -3.135 -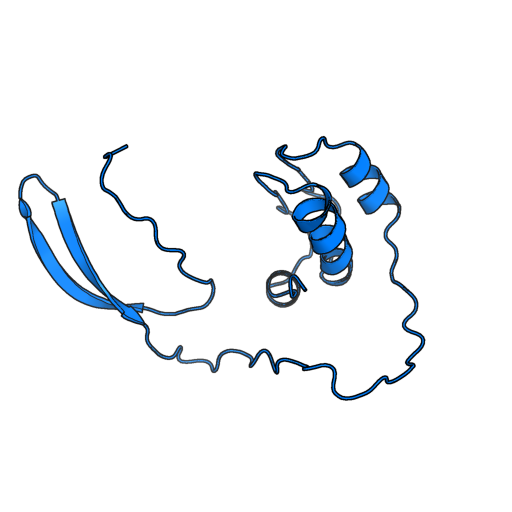9.499 2.445 1.00 92.12 99 ILE A O 1
ATOM 793 N N . ILE A 1 100 ? -2.429 -9.192 4.545 1.00 88.31 100 ILE A N 1
ATOM 794 C CA . ILE A 1 100 ? -2.224 -10.624 4.818 1.00 88.31 100 ILE A CA 1
ATOM 795 C C . ILE A 1 100 ? -3.563 -11.347 5.005 1.00 88.31 100 ILE A C 1
ATOM 797 O O . ILE A 1 100 ? -3.870 -12.293 4.280 1.00 88.31 100 ILE A O 1
ATOM 801 N N . ASN A 1 101 ? -4.399 -10.889 5.942 1.00 92.00 101 ASN A N 1
ATOM 802 C CA . ASN A 1 101 ? -5.632 -11.604 6.286 1.00 92.00 101 ASN A CA 1
ATOM 803 C C . ASN A 1 101 ? -6.731 -11.438 5.232 1.00 92.00 101 ASN A C 1
ATOM 805 O O . ASN A 1 101 ? -7.390 -12.410 4.867 1.00 92.00 101 ASN A O 1
ATOM 809 N N . LYS A 1 102 ? -6.973 -10.211 4.757 1.00 92.25 102 LYS A N 1
ATOM 810 C CA . LYS A 1 102 ? -8.015 -9.945 3.753 1.00 92.25 102 LYS A CA 1
ATOM 811 C C . LYS A 1 102 ? -7.538 -10.177 2.322 1.00 92.25 102 LYS A C 1
ATOM 813 O O . LYS A 1 102 ? -8.400 -10.331 1.458 1.00 92.25 102 LYS A O 1
ATOM 818 N N . GLN A 1 103 ? -6.225 -10.216 2.071 1.00 95.25 103 GLN A N 1
ATOM 819 C CA . GLN A 1 103 ? -5.650 -10.351 0.726 1.00 95.25 103 GLN A CA 1
ATOM 820 C C . GLN A 1 103 ? -6.258 -9.338 -0.248 1.00 95.25 103 GLN A C 1
ATOM 822 O O . GLN A 1 103 ? -6.777 -9.702 -1.304 1.00 95.25 103 GLN A O 1
ATOM 827 N N . CYS A 1 104 ? -6.286 -8.061 0.149 1.00 95.12 104 CYS A N 1
ATOM 828 C CA . CYS A 1 104 ? -6.893 -7.009 -0.661 1.00 95.12 104 CYS A CA 1
ATOM 829 C C . CYS A 1 104 ? -6.268 -6.933 -2.063 1.00 95.12 104 CYS A C 1
ATOM 831 O O . CYS A 1 104 ? -5.059 -7.091 -2.224 1.00 95.12 104 CYS A O 1
ATOM 833 N N . LYS A 1 105 ? -7.085 -6.634 -3.078 1.00 94.44 105 LYS A N 1
ATOM 834 C CA . LYS A 1 105 ? -6.606 -6.450 -4.463 1.00 94.44 105 LYS A CA 1
ATOM 835 C C . LYS A 1 105 ? -5.949 -5.092 -4.670 1.00 94.44 105 LYS A C 1
ATOM 837 O O . LYS A 1 105 ? -4.973 -4.968 -5.403 1.00 94.44 105 LYS A O 1
ATOM 842 N N . LYS A 1 106 ? -6.509 -4.076 -4.021 1.00 94.31 106 LYS A N 1
ATOM 843 C CA . LYS A 1 106 ? -6.039 -2.697 -4.047 1.00 94.31 106 LYS A CA 1
ATOM 844 C C . LYS A 1 106 ? -6.214 -2.092 -2.664 1.00 94.31 106 LYS A C 1
ATOM 846 O O . LYS A 1 106 ? -7.255 -2.283 -2.039 1.00 94.31 106 LYS A O 1
ATOM 851 N N . LEU A 1 107 ? -5.213 -1.339 -2.221 1.00 96.19 107 LEU A N 1
ATOM 852 C CA . LEU A 1 107 ? -5.221 -0.616 -0.956 1.00 96.19 107 LEU A CA 1
ATOM 853 C C . LEU A 1 107 ? -5.001 0.876 -1.223 1.00 96.19 107 LEU A C 1
ATOM 855 O O . LEU A 1 107 ? -3.976 1.259 -1.784 1.00 96.19 107 LEU A O 1
ATOM 859 N N . SER A 1 108 ? -5.961 1.710 -0.826 1.00 96.69 108 SER A N 1
ATOM 860 C CA . SER A 1 108 ? -5.858 3.171 -0.920 1.00 96.69 108 SER A CA 1
ATOM 861 C C . SER A 1 108 ? -5.617 3.772 0.467 1.00 96.69 108 SER A C 1
ATOM 863 O O . SER A 1 108 ? -6.404 3.543 1.384 1.00 96.69 108 SER A O 1
ATOM 865 N N . LEU A 1 109 ? -4.513 4.516 0.607 1.00 95.62 109 LEU A N 1
ATOM 866 C CA . LEU A 1 109 ? -4.038 5.142 1.853 1.00 95.62 109 LEU A CA 1
ATOM 867 C C . LEU A 1 109 ? -3.864 6.664 1.713 1.00 95.62 109 LEU A C 1
ATOM 869 O O . LEU A 1 109 ? -3.159 7.291 2.502 1.00 95.62 109 LEU A O 1
ATOM 873 N N . GLU A 1 110 ? -4.480 7.266 0.701 1.00 94.19 110 GLU A N 1
ATOM 874 C CA . GLU A 1 110 ? -4.302 8.676 0.363 1.00 94.19 110 GLU A CA 1
ATOM 875 C C . GLU A 1 110 ? -4.792 9.596 1.486 1.00 94.19 110 GLU A C 1
ATOM 877 O O . GLU A 1 110 ? -5.764 9.304 2.189 1.00 94.19 110 GLU A O 1
ATOM 882 N N . ASN A 1 111 ? -4.151 10.761 1.607 1.00 94.50 111 ASN A N 1
ATOM 883 C CA . ASN A 1 111 ? -4.512 11.791 2.583 1.00 94.50 111 ASN A CA 1
ATOM 884 C C . ASN A 1 111 ? -4.503 11.280 4.040 1.00 94.50 111 ASN A C 1
ATOM 886 O O . ASN A 1 111 ? -5.364 11.644 4.839 1.00 94.50 111 ASN A O 1
ATOM 890 N N . ASN A 1 112 ? -3.533 10.427 4.371 1.00 95.31 112 ASN A N 1
ATOM 891 C CA . ASN A 1 112 ? -3.166 10.058 5.738 1.00 95.31 112 ASN A CA 1
ATOM 892 C C . ASN A 1 112 ? -1.813 10.690 6.113 1.00 95.31 112 ASN A C 1
ATOM 894 O O . ASN A 1 112 ? -1.188 11.377 5.308 1.00 95.31 112 ASN A O 1
ATOM 898 N N . ILE A 1 113 ? -1.354 10.446 7.336 1.00 95.38 113 ILE A N 1
ATOM 899 C CA . ILE A 1 113 ? -0.102 10.959 7.910 1.00 95.38 113 ILE A CA 1
ATOM 900 C C . ILE A 1 113 ? 0.938 9.822 7.947 1.00 95.38 113 ILE A C 1
ATOM 902 O O . ILE A 1 113 ? 1.674 9.646 8.916 1.00 95.38 113 ILE A O 1
ATOM 906 N N . ILE A 1 114 ? 0.959 9.006 6.890 1.00 91.06 114 ILE A N 1
ATOM 907 C CA . ILE A 1 114 ? 1.929 7.924 6.712 1.00 91.06 114 ILE A CA 1
ATOM 908 C C . ILE A 1 114 ? 3.150 8.514 6.014 1.00 91.06 114 ILE A C 1
ATOM 910 O O . ILE A 1 114 ? 3.042 9.122 4.946 1.00 91.06 114 ILE A O 1
ATOM 914 N N . THR A 1 115 ? 4.313 8.356 6.629 1.00 87.75 115 THR A N 1
ATOM 915 C CA . THR A 1 115 ? 5.585 8.795 6.068 1.00 87.75 115 THR A CA 1
ATOM 916 C C . THR A 1 115 ? 6.197 7.702 5.196 1.00 87.75 115 THR A C 1
ATOM 918 O O . THR A 1 115 ? 5.742 6.557 5.153 1.00 87.75 115 THR A O 1
ATOM 921 N N . SER A 1 116 ? 7.287 8.034 4.505 1.00 79.44 116 SER A N 1
ATOM 922 C CA . SER A 1 116 ? 8.077 7.035 3.784 1.00 79.44 116 SER A CA 1
ATOM 923 C C . SER A 1 116 ? 8.595 5.922 4.701 1.00 79.44 116 SER A C 1
ATOM 925 O O . SER A 1 116 ? 8.769 4.806 4.226 1.00 79.44 116 SER A O 1
ATOM 927 N N . GLN A 1 117 ? 8.780 6.178 6.002 1.00 76.69 117 GLN A N 1
ATOM 928 C CA . GLN A 1 117 ? 9.195 5.158 6.963 1.00 76.69 117 GLN A CA 1
ATOM 929 C C . GLN A 1 117 ? 8.083 4.135 7.233 1.00 76.69 117 GLN A C 1
ATOM 931 O O . GLN A 1 117 ? 8.367 2.939 7.242 1.00 76.69 117 GLN A O 1
ATOM 936 N N . GLY A 1 118 ? 6.831 4.577 7.392 1.00 73.69 118 GLY A N 1
ATOM 937 C CA . GLY A 1 118 ? 5.676 3.680 7.509 1.00 73.69 118 GLY A CA 1
ATOM 938 C C . GLY A 1 118 ? 5.334 2.955 6.205 1.00 73.69 118 GLY A C 1
ATOM 939 O O . GLY A 1 118 ? 4.809 1.850 6.224 1.00 73.69 118 GLY A O 1
ATOM 940 N N . ALA A 1 119 ? 5.680 3.516 5.045 1.00 72.00 119 ALA A N 1
ATOM 941 C CA . ALA A 1 119 ? 5.520 2.813 3.769 1.00 72.00 119 ALA A CA 1
ATOM 942 C C . ALA A 1 119 ? 6.529 1.660 3.573 1.00 72.00 119 ALA A C 1
ATOM 944 O O . ALA A 1 119 ? 6.319 0.806 2.714 1.00 72.00 119 ALA A O 1
ATOM 945 N N . ILE A 1 120 ? 7.615 1.629 4.356 1.00 69.62 120 ILE A N 1
ATOM 946 C CA . ILE A 1 120 ? 8.650 0.581 4.322 1.00 69.62 120 ILE A CA 1
ATOM 947 C C . ILE A 1 120 ? 8.301 -0.591 5.266 1.00 69.62 120 ILE A C 1
ATOM 949 O O . ILE A 1 120 ? 9.014 -1.592 5.287 1.00 69.62 120 ILE A O 1
ATOM 953 N N . THR A 1 121 ? 7.210 -0.510 6.039 1.00 56.50 121 THR A N 1
ATOM 954 C CA . THR A 1 121 ? 6.877 -1.498 7.078 1.00 56.50 121 THR A CA 1
ATOM 955 C C . THR A 1 121 ? 6.821 -2.933 6.540 1.00 56.50 121 THR A C 1
ATOM 957 O O . THR A 1 121 ? 6.175 -3.229 5.534 1.00 56.50 121 THR A O 1
ATOM 960 N N . ASN A 1 122 ? 7.536 -3.824 7.235 1.00 47.56 122 ASN A N 1
ATOM 961 C CA . ASN A 1 122 ? 7.779 -5.208 6.841 1.00 47.56 122 ASN A CA 1
ATOM 962 C C . ASN A 1 122 ? 6.482 -6.033 6.878 1.00 47.56 122 ASN A C 1
ATOM 964 O O . ASN A 1 122 ? 5.914 -6.259 7.946 1.00 47.56 122 ASN A O 1
ATOM 968 N N . ALA A 1 123 ? 6.057 -6.550 5.724 1.00 38.81 123 ALA A N 1
ATOM 969 C CA . ALA A 1 123 ? 5.158 -7.698 5.666 1.00 38.81 123 ALA A CA 1
ATOM 970 C C . ALA A 1 123 ? 5.938 -8.949 6.100 1.00 38.81 123 ALA A C 1
ATOM 972 O O . ALA A 1 123 ? 6.576 -9.602 5.276 1.00 38.81 123 ALA A O 1
ATOM 973 N N . ASN A 1 124 ? 5.947 -9.208 7.410 1.00 35.41 124 ASN A N 1
ATOM 974 C CA . ASN A 1 124 ? 6.405 -10.465 8.007 1.00 35.41 124 ASN A CA 1
ATOM 975 C C . ASN A 1 124 ? 5.252 -11.466 8.092 1.00 35.41 124 ASN A C 1
ATOM 977 O O . ASN A 1 124 ? 4.157 -11.051 8.548 1.00 35.41 124 ASN A O 1
#

=== Feature glossary ===
Legend for the data blocks above and below:

— What the protein is —

The amino-acid sequence is the protein's primary structure: the linear order of residues from the N-terminus to the C-terminus, written in one-letter code. Everything else here — the 3D coordinates, the secondary structure, the domain annotations — is ultimately a consequence of this string.

Database cross-references. InterPro integrates a dozen domain/family signature dat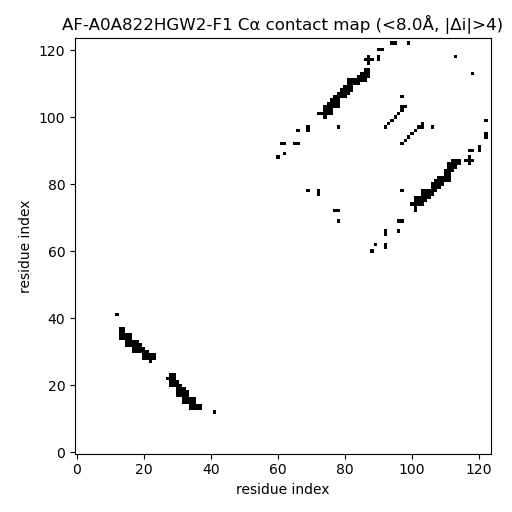abases into unified entries with residue-range hits. GO terms attach function/process/location labels with evidence codes. CATH codes position the fold in a four-level structural taxonomy. Organism is the NCBI-taxonomy species name.

— Where its atoms are —

The mmCIF block holds the 3D Cartesian coordinates of each backbone atom (N, Cα, C, O) in ångströms. mmCIF is the PDB's canonical archive format — a tagged-loop text representation of the atomic model.

The six renders are orthographic views along the three Cartesian axes in both directions. Representation (cartoon, sticks, or surface) and color scheme (sequence-rainbow or by-chain) vary across proteins so the training set covers all the common visualization conventions.

— Local backbone conformation —

Secondary structure is the local, repeating backbone conformation. DSSP classifies it into eight states by reading the hydrogen-bond network: three helix types (H, G, I), two β types (E, B), two non-regular types (T, S), and unstructured coil (-).

SS3 is a coarse helix/strand/coil call (letters a/b/c) made by the P-SEA algorithm from inter-Cα distances and dihedrals. It is less detailed than DSSP but needs only Cα positions.

Backbone dihedral angles. Every residue except chain termini has a φ (preceding-C → N → Cα → C) and a ψ (N → Cα → C → next-N). They are reported in degrees following the IUPAC sign convention. Secondary structure is essentially a statement about which (φ, ψ) basin each residue occupies.

— Global shape and packing —

The geometric summary reports three shape descriptors. Rg (radius of gyration) measures how spread out the Cα atoms are about their centre of mass; compact globular proteins have small Rg, elongated or unfolded ones large. Cα contacts (<8 Å, |i−j|>4) count long-range residue pairs in spatial proximity — high for tightly packed folds, near zero for rods or random coil. The bounding-box extents give the protein's footprint along x, y, z in Å.

Solvent accessibility: the surface area of each residue that a 1.4 Å water probe can touch, in Å². When only backbone atoms are present the absolute values are lower than full-atom SASA (side chains contribute most of the area) and are flagged as backbone-only.

Plot images: a contact map (which residues are close in 3D, as an N×N binary image), a Ramachandran scatter (backbone torsion angles, revealing secondary-structure composition at a glance), and — for AlphaFold structures — a PAE heatmap (pairwise prediction confidence).

— Structural neighborhood —

Foldseek's 3Di representation compresses backbone geometry into a per-residue letter drawn from a learned twenty-state alphabet. It captures the tertiary interaction pattern around each residue — which residues are packed against it in space, regardless of where they are in sequence.

Structural nearest neighbors (via Foldseek easy-search vs the PDB). Reported per hit: target PDB id, E-value, and alignment TM-score. A TM-score above ~0.5 is the conventional threshold for 'same fold'.

— Confidence and disorder —

pLDDT (predicted Local Distance Difference Test) is AlphaFold's per-residue confidence score, ranging from 0 to 100. Values above 90 indicate high confidence (typically well-packed cores); 70–90 is confident; 50–70 low confidence; below 50 usually means the region is disordered or the prediction is unreliable there. AlphaFold stores pLDDT in the mmCIF B-factor column.

For experimental (PDB) structures, the B-factor (temperature factor) quantifies the positional spread of each atom in the crystal — a combination of thermal vibration and static disorder — in units of Å². High B-factors mark flexib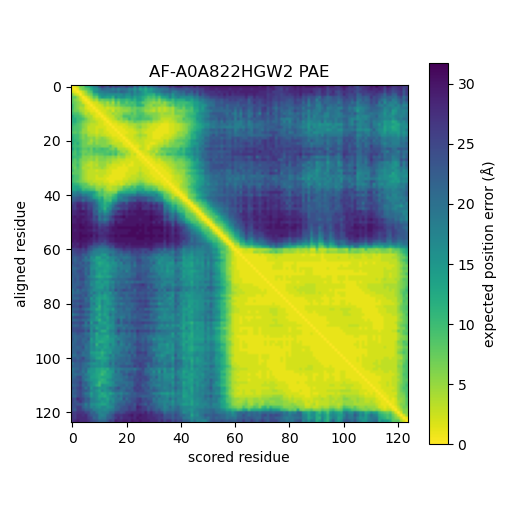le loops or poorly resolved regions; low B-factors mark the rigid, well-ordered core.

Predicted Aligned Error (PAE) is an AlphaFold confidence matrix: entry (i, j) is the expected error in the position of residue j, in ångströms, when the prediction is superimposed on the true structure at residue i. Low PAE within a block of residues means that block is internally rigid and well-predicted; high PAE between two blocks means their relative placement is uncertain even if each block individually is confident.